Protein AF-A0A0S8ARN7-F1 (afdb_monomer_lite)

Radius of gyration: 15.17 Å; chains: 1; boundin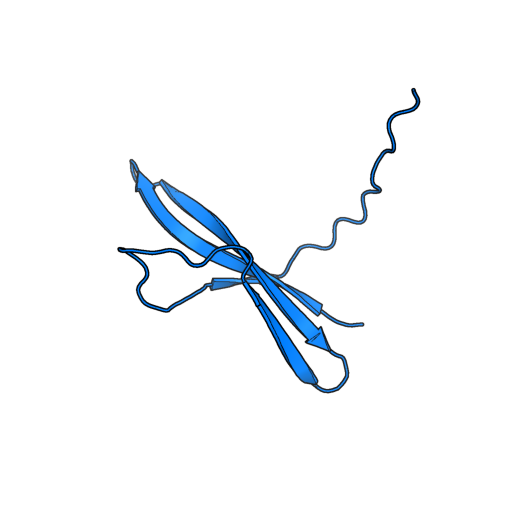g box: 41×32×32 Å

Sequence (67 aa):
MSKIYDLIWKKSETQGKAQWEKVGVLLEKEDGKKSLKLDLVPACTWDGWLVVSERKSSEKKSKEAPY

Secondary structure (DSSP, 8-state):
--EEEEEEEEEEEETTEEEEEEEEEEEE-TTS-EEEEES----SS--S--EEEE---------PPP-

Structure (mmCIF, N/CA/C/O backbone):
data_AF-A0A0S8ARN7-F1
#
_entry.id   AF-A0A0S8ARN7-F1
#
loop_
_atom_site.group_PDB
_atom_site.id
_atom_site.type_symbol
_atom_site.label_atom_id
_atom_site.label_alt_id
_atom_site.label_comp_id
_atom_site.label_asym_id
_atom_site.label_entity_id
_atom_site.label_seq_id
_atom_site.pdbx_PDB_ins_code
_atom_site.Cartn_x
_atom_site.Cartn_y
_atom_site.Cartn_z
_atom_site.occupancy
_atom_site.B_iso_or_equiv
_atom_site.auth_seq_id
_atom_site.auth_comp_id
_atom_site.auth_asym_id
_atom_site.auth_atom_id
_atom_site.pdbx_PDB_model_num
ATOM 1 N N . MET A 1 1 ? -11.956 9.319 16.371 1.00 65.81 1 MET A N 1
ATOM 2 C CA . MET A 1 1 ? -11.880 9.567 14.915 1.00 65.81 1 MET A CA 1
ATOM 3 C C . MET A 1 1 ? -11.153 8.415 14.250 1.00 65.81 1 MET A C 1
ATOM 5 O O . MET A 1 1 ? -10.090 8.035 14.728 1.00 65.81 1 MET A O 1
ATOM 9 N N . SER A 1 2 ? -11.691 7.889 13.149 1.00 77.88 2 SER A N 1
ATOM 10 C CA . SER A 1 2 ? -10.974 6.920 12.307 1.00 77.88 2 SER A CA 1
ATOM 11 C C . SER A 1 2 ? -9.832 7.614 11.553 1.00 77.88 2 SER A C 1
ATOM 13 O O . SER A 1 2 ? -10.021 8.727 11.060 1.00 77.88 2 SER A O 1
ATOM 15 N N . LYS A 1 3 ? -8.658 6.980 11.462 1.00 88.94 3 LYS A N 1
ATOM 16 C CA . LYS A 1 3 ? -7.500 7.515 10.727 1.00 88.94 3 LYS A CA 1
ATOM 17 C C . LYS A 1 3 ? -7.452 6.928 9.324 1.00 88.94 3 LYS A C 1
ATOM 19 O O . LYS A 1 3 ? -7.744 5.750 9.126 1.00 88.94 3 LYS A O 1
ATOM 24 N N . ILE A 1 4 ? -7.082 7.756 8.352 1.00 91.44 4 ILE A N 1
ATOM 25 C CA . ILE A 1 4 ? -6.950 7.349 6.953 1.00 91.44 4 ILE A CA 1
ATOM 26 C C . ILE A 1 4 ? -5.499 7.527 6.538 1.00 91.44 4 ILE A C 1
ATOM 28 O O . ILE A 1 4 ? -4.910 8.592 6.725 1.00 91.44 4 ILE A O 1
ATOM 32 N N . TYR A 1 5 ? -4.957 6.490 5.922 1.00 93.62 5 TYR A N 1
ATOM 33 C CA . TYR A 1 5 ? -3.617 6.477 5.373 1.00 93.62 5 TYR A CA 1
ATOM 34 C C . TYR A 1 5 ? -3.679 6.172 3.881 1.00 93.62 5 TYR A C 1
ATOM 36 O O . TYR A 1 5 ? -4.523 5.396 3.422 1.00 93.62 5 TYR A O 1
ATOM 44 N N . ASP A 1 6 ? -2.769 6.774 3.130 1.00 93.88 6 ASP A N 1
ATOM 45 C CA . ASP A 1 6 ? -2.537 6.426 1.738 1.00 93.88 6 ASP A CA 1
ATOM 46 C C . ASP A 1 6 ? -1.512 5.292 1.665 1.00 93.88 6 ASP A C 1
ATOM 48 O O . ASP A 1 6 ? -0.513 5.286 2.388 1.00 93.88 6 ASP A O 1
ATOM 52 N N . LEU A 1 7 ? -1.772 4.327 0.786 1.00 92.62 7 LEU A N 1
ATOM 53 C CA . LEU A 1 7 ? -0.818 3.283 0.435 1.00 92.62 7 LEU A CA 1
ATOM 54 C C . LEU A 1 7 ? -0.104 3.715 -0.834 1.00 92.62 7 LEU A C 1
ATOM 56 O O . LEU A 1 7 ? -0.749 3.905 -1.869 1.00 92.62 7 LEU A O 1
ATOM 60 N N . ILE A 1 8 ? 1.210 3.883 -0.746 1.00 92.06 8 ILE A N 1
ATOM 61 C CA . ILE A 1 8 ? 2.041 4.317 -1.864 1.00 92.06 8 ILE A CA 1
ATOM 62 C C . ILE A 1 8 ? 3.064 3.245 -2.223 1.00 92.06 8 ILE A C 1
ATOM 64 O O . ILE A 1 8 ? 3.646 2.583 -1.361 1.00 92.06 8 ILE A O 1
ATOM 68 N N . TRP A 1 9 ? 3.282 3.096 -3.520 1.00 90.00 9 TRP A N 1
ATOM 69 C CA . TRP A 1 9 ? 4.269 2.207 -4.107 1.00 90.00 9 TRP A CA 1
ATOM 70 C C . TRP A 1 9 ? 5.299 3.028 -4.885 1.00 90.00 9 TRP A C 1
ATOM 72 O O . TRP A 1 9 ? 4.955 3.997 -5.567 1.00 90.00 9 TRP A O 1
ATOM 82 N N . LYS A 1 10 ? 6.578 2.661 -4.772 1.00 87.19 10 LYS A N 1
ATOM 83 C CA . LYS A 1 10 ? 7.653 3.281 -5.551 1.00 87.19 10 LYS A CA 1
ATOM 84 C C . LYS A 1 10 ? 7.675 2.637 -6.934 1.00 87.19 10 LYS A C 1
ATOM 86 O O . LYS A 1 10 ? 8.200 1.543 -7.102 1.00 87.19 10 LYS A O 1
ATOM 91 N N . LYS A 1 11 ? 7.119 3.334 -7.919 1.00 82.56 11 LYS A N 1
ATOM 92 C CA . LYS A 1 11 ? 6.992 2.840 -9.293 1.00 82.56 11 LYS A CA 1
ATOM 93 C C . LYS A 1 11 ? 8.332 2.776 -10.013 1.00 82.56 11 LYS A C 1
ATOM 95 O O . LYS A 1 11 ? 8.620 1.826 -10.734 1.00 82.56 11 LYS A O 1
ATOM 100 N N . SER A 1 12 ? 9.140 3.815 -9.848 1.00 81.62 12 SER A N 1
ATOM 101 C CA . SER A 1 12 ? 10.436 3.937 -10.506 1.00 81.62 12 SER A CA 1
ATOM 102 C C . SER A 1 12 ? 11.299 4.984 -9.808 1.00 81.62 12 SER A C 1
ATOM 104 O O . SER A 1 12 ? 10.838 5.756 -8.962 1.00 81.62 12 SER A O 1
ATOM 106 N N . GLU A 1 13 ? 12.573 5.023 -10.174 1.00 81.31 13 GLU A N 1
ATOM 107 C CA . GLU A 1 13 ? 13.474 6.113 -9.832 1.00 81.31 13 GLU A CA 1
ATOM 108 C C . GLU A 1 13 ? 14.113 6.616 -11.121 1.00 81.31 13 GLU A C 1
ATOM 110 O O . GLU A 1 13 ? 14.756 5.860 -11.842 1.00 81.31 13 GLU A O 1
ATOM 115 N N . THR A 1 14 ? 13.880 7.881 -11.461 1.00 77.38 14 THR A N 1
ATOM 116 C CA . THR A 1 14 ? 14.427 8.499 -12.674 1.00 77.38 14 THR A CA 1
ATOM 117 C C . THR A 1 14 ? 15.254 9.704 -12.264 1.00 77.38 14 THR A C 1
ATOM 119 O O . THR A 1 14 ? 14.747 10.594 -11.585 1.00 77.38 14 THR A O 1
ATOM 122 N N . GLN A 1 15 ? 16.536 9.728 -12.648 1.00 76.94 15 GLN A N 1
ATOM 123 C CA . GLN A 1 15 ? 17.468 10.823 -12.330 1.00 76.94 15 GLN A CA 1
ATOM 124 C C . GLN A 1 15 ? 17.507 11.178 -10.825 1.00 76.94 15 GLN A C 1
ATOM 126 O O . GLN A 1 15 ? 17.480 12.349 -10.450 1.00 76.94 15 GLN A O 1
ATOM 131 N N . GLY A 1 16 ? 17.508 10.164 -9.950 1.00 80.50 16 GLY A N 1
ATOM 132 C CA . GLY A 1 16 ? 17.536 10.338 -8.489 1.00 80.50 16 GLY A CA 1
ATOM 133 C C . GLY A 1 16 ? 16.222 10.826 -7.865 1.00 80.50 16 GLY A C 1
ATOM 134 O O . GLY A 1 16 ? 16.172 11.100 -6.667 1.00 80.50 16 GLY A O 1
ATOM 135 N N . LYS A 1 17 ? 15.140 10.948 -8.648 1.00 79.88 17 LYS A N 1
ATOM 136 C CA . LYS A 1 17 ? 13.799 11.259 -8.142 1.00 79.88 17 LYS A CA 1
ATOM 137 C C . LYS A 1 17 ? 12.939 10.003 -8.142 1.00 79.88 17 LYS A C 1
ATOM 139 O O . LYS A 1 17 ? 12.653 9.428 -9.194 1.00 79.88 17 LYS A O 1
ATOM 144 N N . ALA A 1 18 ? 12.508 9.598 -6.951 1.00 84.94 18 ALA A N 1
ATOM 145 C CA . ALA A 1 18 ? 11.559 8.509 -6.776 1.00 84.94 18 ALA A CA 1
ATOM 146 C C . ALA A 1 18 ? 10.158 8.943 -7.234 1.00 84.94 18 ALA A C 1
ATOM 148 O O . ALA A 1 18 ? 9.622 9.946 -6.756 1.00 84.94 18 ALA A O 1
ATOM 149 N N . GLN A 1 19 ? 9.565 8.177 -8.147 1.00 84.56 19 GLN A N 1
ATOM 150 C CA . GLN A 1 19 ? 8.164 8.312 -8.523 1.00 84.56 19 GLN A CA 1
ATOM 151 C C . GLN A 1 19 ? 7.324 7.424 -7.609 1.00 84.56 19 GLN A C 1
ATOM 153 O O . GLN A 1 19 ? 7.442 6.197 -7.628 1.00 84.56 19 GLN A O 1
ATOM 158 N N . TRP A 1 20 ? 6.478 8.062 -6.807 1.00 88.06 20 TRP A N 1
ATOM 159 C CA . TRP A 1 20 ? 5.550 7.393 -5.905 1.00 88.06 20 TRP A CA 1
ATOM 160 C C . TRP A 1 20 ? 4.152 7.417 -6.504 1.00 88.06 20 TRP A C 1
ATOM 162 O O . TRP A 1 20 ? 3.672 8.464 -6.935 1.00 88.06 20 TRP A O 1
ATOM 172 N N . GLU A 1 21 ? 3.497 6.266 -6.514 1.00 89.00 21 GLU A N 1
ATOM 173 C CA . GLU A 1 21 ? 2.137 6.100 -7.007 1.00 89.00 21 GLU A CA 1
ATOM 174 C C . GLU A 1 21 ? 1.248 5.650 -5.852 1.00 89.00 21 GLU A C 1
ATOM 176 O O . GLU A 1 21 ? 1.603 4.746 -5.095 1.00 89.00 21 GLU A O 1
ATOM 181 N N . LYS A 1 22 ? 0.091 6.296 -5.687 1.00 91.62 22 LYS A N 1
ATOM 182 C CA . LYS A 1 22 ? -0.909 5.843 -4.722 1.00 91.62 22 LYS A CA 1
ATOM 183 C C . LYS A 1 22 ? -1.635 4.634 -5.302 1.00 91.62 22 LYS A C 1
ATOM 185 O O . LYS A 1 22 ? -2.213 4.724 -6.379 1.00 91.62 22 LYS A O 1
ATOM 190 N N . VAL A 1 23 ? -1.647 3.541 -4.552 1.00 92.88 23 VAL A N 1
ATOM 191 C CA . VAL A 1 23 ? -2.218 2.253 -4.977 1.00 92.88 23 VAL A CA 1
ATOM 192 C C . VAL A 1 23 ? -3.404 1.809 -4.121 1.00 92.88 23 VAL A C 1
ATOM 194 O O . VAL A 1 23 ? -4.095 0.847 -4.453 1.00 92.88 23 VAL A O 1
ATOM 197 N N . GLY A 1 24 ? -3.682 2.519 -3.028 1.00 93.62 24 GLY A N 1
ATOM 198 C CA . GLY A 1 24 ? -4.827 2.221 -2.182 1.00 93.62 24 GLY A CA 1
ATOM 199 C C . GLY A 1 24 ? -4.922 3.099 -0.944 1.00 93.62 24 GLY A C 1
ATOM 200 O O . GLY A 1 24 ? -4.256 4.132 -0.821 1.00 93.62 24 GLY A O 1
ATOM 201 N N . VAL A 1 25 ? -5.763 2.664 -0.013 1.00 94.25 25 VAL A N 1
ATOM 202 C CA . VAL A 1 25 ? -6.003 3.321 1.272 1.00 94.25 25 VAL A CA 1
ATOM 203 C C . VAL A 1 25 ? -6.068 2.303 2.404 1.00 94.25 25 VAL A C 1
ATOM 205 O O . VAL A 1 25 ? -6.574 1.191 2.241 1.00 94.25 25 VAL A O 1
ATOM 208 N N . LEU A 1 26 ? -5.591 2.711 3.573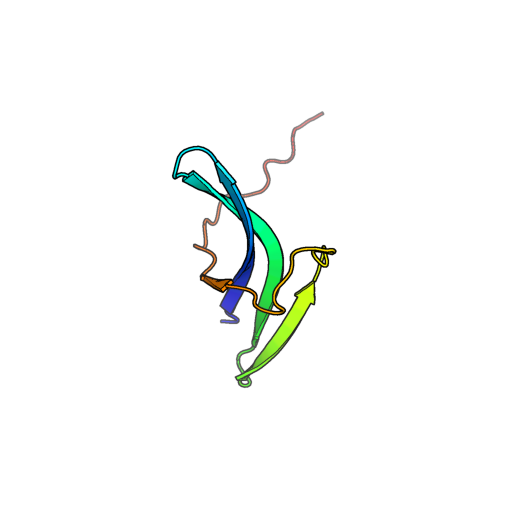 1.00 94.25 26 LEU A N 1
ATOM 209 C CA . LEU A 1 26 ? -5.738 1.986 4.827 1.00 94.25 26 LEU A CA 1
ATOM 210 C C . LEU A 1 26 ? -6.596 2.831 5.770 1.00 94.25 26 LEU A C 1
ATOM 212 O O . LEU A 1 26 ? -6.304 3.999 6.017 1.00 94.25 26 LEU A O 1
ATOM 216 N N . LEU A 1 27 ? -7.663 2.235 6.287 1.00 93.25 27 LEU A N 1
ATOM 217 C CA . LEU A 1 27 ? -8.538 2.822 7.290 1.00 93.25 27 LEU A CA 1
ATOM 218 C C . LEU A 1 27 ? -8.273 2.139 8.629 1.00 93.25 27 LEU A C 1
ATOM 220 O O . LEU A 1 27 ? -8.414 0.921 8.742 1.00 93.25 27 LEU A O 1
ATOM 224 N N . GLU A 1 28 ? -7.942 2.928 9.643 1.00 93.06 28 GLU A N 1
ATOM 225 C CA . GLU A 1 28 ? -7.876 2.481 11.030 1.00 93.06 28 GLU A CA 1
ATOM 226 C C . GLU A 1 28 ? -9.113 2.981 11.774 1.00 93.06 28 GLU A C 1
ATOM 228 O O . GLU A 1 28 ? -9.349 4.188 11.887 1.00 93.06 28 GLU A O 1
ATOM 233 N N . LYS A 1 29 ? -9.934 2.033 12.226 1.00 90.31 29 LYS A N 1
ATOM 234 C CA . LYS A 1 29 ? -11.165 2.290 12.973 1.00 90.31 29 LYS A CA 1
ATOM 235 C C . LYS A 1 29 ? -10.859 2.485 14.456 1.00 90.31 29 LYS A C 1
ATOM 237 O O . LYS A 1 29 ? -9.809 2.092 14.953 1.00 90.31 29 LYS A O 1
ATOM 242 N N . GLU A 1 30 ? -11.813 3.063 15.176 1.00 89.88 30 GLU A N 1
ATOM 243 C CA . GLU A 1 30 ? -11.679 3.336 16.615 1.00 89.88 30 GLU A CA 1
ATOM 244 C C . GLU A 1 30 ? -11.561 2.060 17.461 1.00 89.88 30 GLU A C 1
ATOM 246 O O . GLU A 1 30 ? -10.929 2.080 18.511 1.00 89.88 30 GLU A O 1
ATOM 251 N N . ASP A 1 31 ? -12.105 0.940 16.975 1.00 91.81 31 ASP A N 1
ATOM 252 C CA . ASP A 1 31 ? -11.995 -0.383 17.601 1.00 91.81 31 ASP A CA 1
ATOM 253 C C . ASP A 1 31 ? -10.633 -1.065 17.353 1.00 91.81 31 ASP A C 1
ATOM 255 O O . ASP A 1 31 ? -10.463 -2.246 17.654 1.00 91.81 31 ASP A O 1
ATOM 259 N N . GLY A 1 32 ? -9.668 -0.344 16.771 1.00 89.44 32 GLY A N 1
ATOM 260 C CA . GLY A 1 32 ? -8.333 -0.839 16.439 1.00 89.44 32 GLY A CA 1
ATOM 261 C C . GLY A 1 32 ? -8.283 -1.718 15.188 1.00 89.44 32 GLY A C 1
ATOM 262 O O . GLY A 1 32 ? -7.197 -2.131 14.771 1.00 89.44 32 GLY A O 1
ATOM 263 N N . LYS A 1 33 ? -9.426 -2.006 14.546 1.00 93.81 33 LYS A N 1
ATOM 264 C CA . LYS A 1 33 ? -9.437 -2.785 13.305 1.00 93.81 33 LYS A CA 1
ATOM 265 C C . LYS A 1 33 ? -8.896 -1.959 12.149 1.00 93.81 33 LYS A 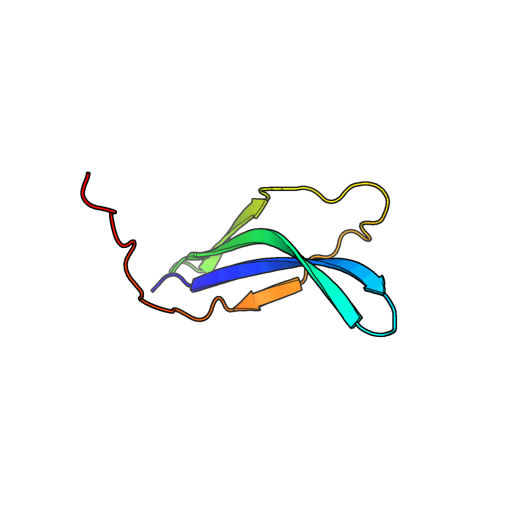C 1
ATOM 267 O O . LYS A 1 33 ? -9.235 -0.788 11.965 1.00 93.81 33 LYS A O 1
ATOM 272 N N . LYS A 1 34 ? -8.112 -2.627 11.310 1.00 94.25 34 LYS A N 1
ATOM 273 C CA . LYS A 1 34 ? -7.540 -2.067 10.089 1.00 94.25 34 LYS A CA 1
ATOM 274 C C . LYS A 1 34 ? -8.233 -2.675 8.879 1.00 94.25 34 LYS A C 1
ATOM 276 O O . LYS A 1 34 ? -8.399 -3.888 8.792 1.00 94.25 34 LYS A O 1
ATOM 281 N N . SER A 1 35 ? -8.669 -1.830 7.956 1.00 93.50 35 SER A N 1
ATOM 282 C CA . SER A 1 35 ? -9.255 -2.239 6.680 1.00 93.50 35 SER A CA 1
ATOM 283 C C . SER A 1 35 ? -8.443 -1.627 5.553 1.00 93.50 35 SER A C 1
ATOM 285 O O . SER A 1 35 ? -8.186 -0.427 5.555 1.00 93.50 35 SER A O 1
ATOM 287 N N . LEU A 1 36 ? -8.032 -2.452 4.599 1.00 92.25 36 LEU A N 1
ATOM 288 C CA . LEU A 1 36 ? -7.198 -2.047 3.478 1.00 92.25 36 LEU A CA 1
ATOM 289 C C . LEU A 1 36 ? -7.988 -2.213 2.183 1.00 92.25 36 LEU A C 1
ATOM 291 O O . LEU A 1 36 ? -8.611 -3.249 1.961 1.00 92.25 36 LEU A O 1
ATOM 295 N N . LYS A 1 37 ? -7.960 -1.182 1.340 1.00 93.31 37 LYS A N 1
ATOM 296 C CA . LYS A 1 37 ? -8.506 -1.216 -0.015 1.00 93.31 37 LYS A CA 1
ATOM 297 C C . LYS A 1 37 ? -7.371 -0.940 -0.990 1.00 93.31 37 LYS A C 1
ATOM 299 O O . LYS A 1 37 ? -6.729 0.103 -0.891 1.00 93.31 37 LYS A O 1
ATOM 304 N N . LEU A 1 38 ? -7.150 -1.859 -1.923 1.00 91.81 38 LEU A N 1
ATOM 305 C CA . LEU A 1 38 ? -6.251 -1.662 -3.058 1.00 91.81 38 LEU A CA 1
ATOM 306 C C . LEU A 1 38 ? -7.093 -1.248 -4.259 1.00 91.81 38 LEU A C 1
ATOM 308 O O . LEU A 1 38 ? -8.038 -1.946 -4.619 1.00 91.81 38 LEU A O 1
ATOM 312 N N . ASP A 1 39 ? -6.769 -0.097 -4.836 1.00 89.00 39 ASP A N 1
ATOM 313 C CA . ASP A 1 39 ? -7.371 0.375 -6.085 1.00 89.00 39 ASP A CA 1
ATOM 314 C C . ASP A 1 39 ? -6.581 -0.159 -7.291 1.00 89.00 39 ASP A C 1
ATOM 316 O O . ASP A 1 39 ? -7.151 -0.435 -8.343 1.00 89.00 39 ASP A O 1
ATOM 320 N N . LEU A 1 40 ? -5.269 -0.345 -7.113 1.00 85.69 40 LEU A N 1
ATOM 321 C CA . LEU A 1 40 ? -4.357 -0.912 -8.096 1.00 85.69 40 LEU A CA 1
ATOM 322 C C . LEU A 1 40 ? -3.401 -1.876 -7.392 1.00 85.69 40 LEU A C 1
ATOM 324 O O . LEU A 1 40 ? -2.869 -1.564 -6.330 1.00 85.69 40 LEU A O 1
ATOM 328 N N . VAL A 1 41 ? -3.148 -3.032 -8.000 1.00 84.44 41 VAL A N 1
ATOM 329 C CA . VAL A 1 41 ? -2.059 -3.917 -7.578 1.00 84.44 41 VAL A CA 1
ATOM 330 C C . VAL A 1 41 ? -0.908 -3.725 -8.564 1.00 84.44 41 VAL A C 1
ATOM 332 O O . VAL A 1 41 ? -1.078 -4.055 -9.740 1.00 84.44 41 VAL A O 1
ATOM 335 N N . PRO A 1 42 ? 0.239 -3.167 -8.141 1.00 77.50 42 PRO A N 1
ATOM 336 C CA . PRO A 1 42 ? 1.381 -3.034 -9.029 1.00 77.50 42 PRO A CA 1
ATOM 337 C C . PRO A 1 42 ? 1.895 -4.426 -9.416 1.00 77.50 42 PRO A C 1
ATOM 339 O O . PRO A 1 42 ? 2.220 -5.249 -8.562 1.00 77.50 42 PRO A O 1
ATOM 342 N N . ALA A 1 43 ? 1.920 -4.707 -10.717 1.00 73.12 43 ALA A N 1
ATOM 343 C CA . ALA A 1 43 ? 2.390 -5.973 -11.269 1.00 73.12 43 ALA A CA 1
ATOM 344 C C . ALA A 1 43 ? 3.847 -5.858 -11.757 1.00 73.12 43 ALA A C 1
ATOM 346 O O . ALA A 1 43 ? 4.338 -4.765 -12.038 1.00 73.12 43 ALA A O 1
ATOM 347 N N . CYS A 1 44 ? 4.524 -7.002 -11.884 1.00 71.50 44 CYS A N 1
ATOM 348 C CA . CYS A 1 44 ? 5.880 -7.185 -12.431 1.00 71.50 44 CYS A CA 1
ATOM 349 C C . CYS A 1 44 ? 7.060 -6.741 -11.546 1.00 71.50 44 CYS A C 1
ATOM 351 O O . CYS A 1 44 ? 7.994 -7.521 -11.394 1.00 71.50 44 CYS A O 1
ATOM 353 N N . THR A 1 45 ? 7.048 -5.540 -10.964 1.00 73.69 45 THR A N 1
ATOM 354 C CA . THR A 1 45 ? 8.187 -4.996 -10.180 1.00 73.69 45 THR A CA 1
ATOM 355 C C . THR A 1 45 ? 7.852 -4.718 -8.716 1.00 73.69 45 THR A C 1
ATOM 357 O O . THR A 1 45 ? 8.597 -4.031 -8.017 1.00 73.69 45 THR A O 1
ATOM 360 N N . TRP A 1 46 ? 6.727 -5.242 -8.238 1.00 80.94 46 TRP A N 1
ATOM 361 C CA . TRP A 1 46 ? 6.336 -5.109 -6.845 1.00 80.94 46 TRP A CA 1
ATOM 362 C C . TRP A 1 46 ? 7.026 -6.166 -5.980 1.00 80.94 46 TRP A C 1
ATOM 364 O O . TRP A 1 46 ? 6.916 -7.363 -6.230 1.00 80.94 46 TRP A O 1
ATOM 374 N N . ASP A 1 47 ? 7.718 -5.705 -4.944 1.00 82.75 47 ASP A N 1
ATOM 375 C CA . ASP A 1 47 ? 8.424 -6.509 -3.942 1.00 82.75 47 ASP A CA 1
ATOM 376 C C . ASP A 1 47 ? 7.509 -7.003 -2.804 1.00 82.75 47 ASP A C 1
ATOM 378 O O . ASP A 1 47 ? 7.979 -7.599 -1.836 1.00 82.75 47 ASP A O 1
ATOM 382 N N . GLY A 1 48 ? 6.201 -6.753 -2.912 1.00 84.81 48 GLY A N 1
ATOM 383 C CA . GLY A 1 48 ? 5.201 -7.112 -1.909 1.00 84.81 48 GLY A CA 1
ATOM 384 C C . GLY A 1 48 ? 5.020 -6.075 -0.798 1.00 84.81 48 GLY A C 1
ATOM 385 O O . GLY A 1 48 ? 4.142 -6.252 0.046 1.00 84.81 48 GLY A O 1
ATOM 386 N N . TRP A 1 49 ? 5.782 -4.975 -0.802 1.00 88.06 49 TRP A N 1
ATOM 387 C CA . TRP A 1 49 ? 5.695 -3.940 0.227 1.00 88.06 49 TRP A CA 1
ATOM 388 C C . TRP A 1 49 ? 4.992 -2.677 -0.267 1.00 88.06 49 TRP A C 1
ATOM 390 O O . TRP A 1 49 ? 5.160 -2.235 -1.402 1.00 88.06 49 TRP A O 1
ATOM 400 N N . LEU A 1 50 ? 4.183 -2.083 0.612 1.00 90.19 50 LEU A N 1
ATOM 401 C CA . LEU A 1 50 ? 3.539 -0.786 0.409 1.00 90.19 50 LEU A CA 1
ATOM 402 C C . LEU A 1 50 ? 3.908 0.133 1.564 1.00 90.19 50 LEU A C 1
ATOM 404 O O . LEU A 1 50 ? 3.898 -0.277 2.725 1.00 90.19 50 LEU A O 1
ATOM 408 N N . VAL A 1 51 ? 4.201 1.389 1.248 1.00 91.25 51 VAL A N 1
ATOM 409 C CA . VAL A 1 51 ? 4.476 2.399 2.266 1.00 91.25 51 VAL A CA 1
ATOM 410 C C . VAL A 1 51 ? 3.154 3.016 2.704 1.00 91.25 51 VAL A C 1
ATOM 412 O O . VAL A 1 51 ? 2.336 3.425 1.880 1.00 91.25 51 VAL A O 1
ATOM 415 N N . VAL A 1 52 ? 2.950 3.081 4.016 1.00 93.19 52 VAL A N 1
ATOM 416 C CA . VAL A 1 52 ? 1.790 3.725 4.634 1.00 93.19 52 VAL A CA 1
ATOM 417 C C . VAL A 1 52 ? 2.153 5.175 4.929 1.00 93.19 52 VAL A C 1
ATOM 419 O O . VAL A 1 52 ? 3.108 5.440 5.657 1.00 93.19 52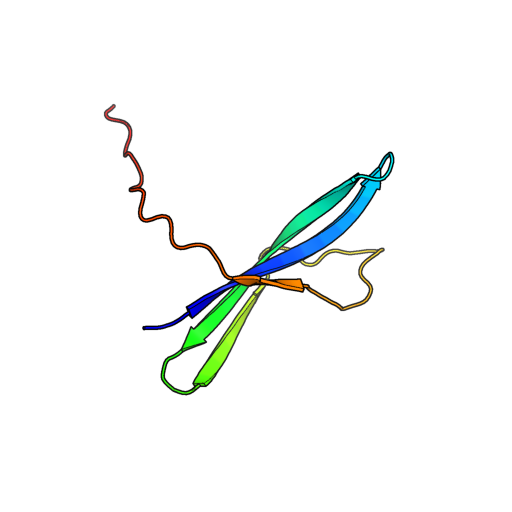 VAL A O 1
ATOM 422 N N . SER A 1 53 ? 1.397 6.118 4.374 1.00 92.25 53 SER A N 1
ATOM 423 C CA . SER A 1 53 ? 1.589 7.549 4.608 1.00 92.25 53 SER A CA 1
ATOM 424 C C . SER A 1 53 ? 0.346 8.151 5.249 1.00 92.25 53 SER A C 1
ATOM 426 O O . SER A 1 53 ? -0.770 7.928 4.779 1.00 92.25 53 SER A O 1
ATOM 428 N N . GLU A 1 54 ? 0.517 8.906 6.335 1.00 89.50 54 GLU A N 1
ATOM 429 C CA . GLU A 1 54 ? -0.594 9.632 6.949 1.00 89.50 54 GLU A CA 1
ATOM 430 C C . GLU A 1 54 ? -1.176 10.633 5.960 1.00 89.50 54 GLU A C 1
ATOM 432 O O . GLU A 1 54 ? -0.493 11.537 5.463 1.00 89.50 54 GLU A O 1
ATOM 437 N N . ARG A 1 55 ? -2.472 10.487 5.684 1.00 82.38 55 ARG A N 1
ATOM 438 C CA . ARG A 1 55 ? -3.162 11.428 4.822 1.00 82.38 55 ARG A CA 1
ATOM 439 C C . ARG A 1 55 ? -3.348 12.721 5.602 1.00 82.38 55 ARG A C 1
ATOM 441 O O . ARG A 1 55 ? -4.164 12.786 6.519 1.00 82.38 55 ARG A O 1
ATOM 448 N N . LYS A 1 56 ? -2.601 13.767 5.233 1.00 69.81 56 LYS A N 1
ATOM 449 C CA . LYS A 1 56 ? -2.829 15.114 5.771 1.00 69.81 56 LYS A CA 1
ATOM 450 C C . LYS A 1 56 ? -4.273 15.501 5.463 1.00 69.81 56 LYS A C 1
ATOM 452 O O . LYS A 1 56 ? -4.658 15.607 4.300 1.00 69.81 56 LYS A O 1
ATOM 457 N N . SER A 1 57 ? -5.067 15.681 6.509 1.00 51.72 57 SER A N 1
ATOM 458 C CA . SER A 1 57 ? -6.451 16.132 6.442 1.00 51.72 57 SER A CA 1
ATOM 459 C C . SER A 1 57 ? -6.495 17.576 5.944 1.00 51.72 57 SER A C 1
ATOM 461 O O . SER A 1 57 ? -6.542 18.520 6.727 1.00 51.72 57 SER A O 1
ATOM 463 N N . SER A 1 58 ? -6.448 17.774 4.629 1.00 48.47 58 SER A N 1
ATOM 464 C CA . SER A 1 58 ? -6.936 19.007 4.030 1.00 48.47 58 SER A CA 1
ATOM 465 C C . SER A 1 58 ? -8.451 18.889 3.895 1.00 48.47 58 SER A C 1
ATOM 467 O O . SER A 1 58 ? -8.977 18.366 2.916 1.00 48.47 58 SER A O 1
ATOM 469 N N . GLU A 1 59 ? -9.177 19.402 4.887 1.00 46.03 59 GLU A N 1
ATOM 470 C CA . GLU A 1 59 ? -10.551 19.850 4.676 1.00 46.03 59 GLU A CA 1
ATOM 471 C C . GLU A 1 59 ? -10.547 20.945 3.599 1.00 46.03 59 GLU A C 1
ATOM 473 O O . GLU A 1 59 ? -10.440 22.133 3.891 1.00 46.03 59 GLU A O 1
ATOM 478 N N . LYS A 1 60 ? -10.629 20.568 2.320 1.00 43.62 60 LYS A N 1
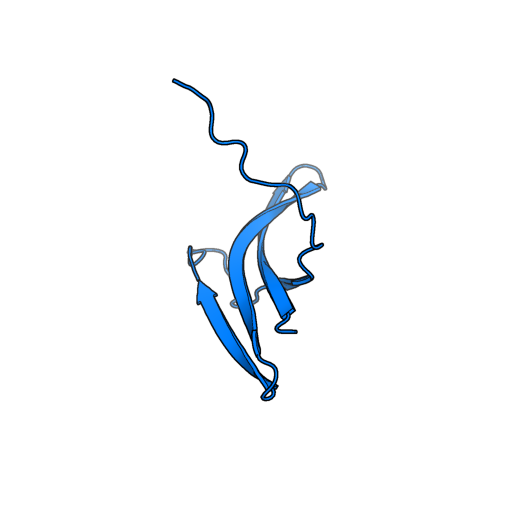ATOM 479 C CA . LYS A 1 60 ? -11.018 21.480 1.239 1.00 43.62 60 LYS A CA 1
ATOM 480 C C . LYS A 1 60 ? -11.997 20.779 0.306 1.00 43.62 60 LYS A C 1
ATOM 482 O O . LYS A 1 60 ? -11.613 20.107 -0.644 1.00 43.62 60 LYS A O 1
ATOM 487 N N . LYS A 1 61 ? -13.268 20.968 0.679 1.00 39.62 61 LYS A N 1
ATOM 488 C CA . LYS A 1 61 ? -14.507 20.962 -0.111 1.00 39.62 61 LYS A CA 1
ATOM 489 C C . LYS A 1 61 ? -14.295 20.719 -1.607 1.00 39.62 61 LYS A C 1
ATOM 491 O O . LYS A 1 61 ? -13.706 21.552 -2.296 1.00 39.62 61 LYS A O 1
ATOM 496 N N . SER A 1 62 ? -14.881 19.634 -2.098 1.00 40.22 62 SER A N 1
ATOM 497 C CA . SER A 1 62 ? -15.371 19.529 -3.469 1.00 40.22 62 SER A CA 1
ATOM 498 C C . SER A 1 62 ? -16.092 20.831 -3.831 1.00 40.22 62 SER A C 1
ATOM 500 O O . SER A 1 62 ? -17.149 21.138 -3.286 1.00 40.22 62 SER A O 1
ATOM 502 N N . LYS A 1 63 ? -15.487 21.641 -4.704 1.00 40.12 63 LYS A N 1
ATOM 503 C CA . LYS A 1 63 ? -16.235 22.656 -5.440 1.00 40.12 63 LYS A CA 1
ATOM 504 C C . LYS A 1 63 ? -17.010 21.900 -6.512 1.00 40.12 63 LYS A C 1
ATOM 506 O O . LYS A 1 63 ? -16.428 21.509 -7.519 1.00 40.12 63 LYS A O 1
ATOM 511 N N . GLU A 1 64 ? -18.291 21.657 -6.256 1.00 43.97 64 GLU A N 1
ATOM 512 C CA . GLU A 1 64 ? -19.271 21.473 -7.325 1.00 43.97 64 GLU A CA 1
ATOM 513 C C . 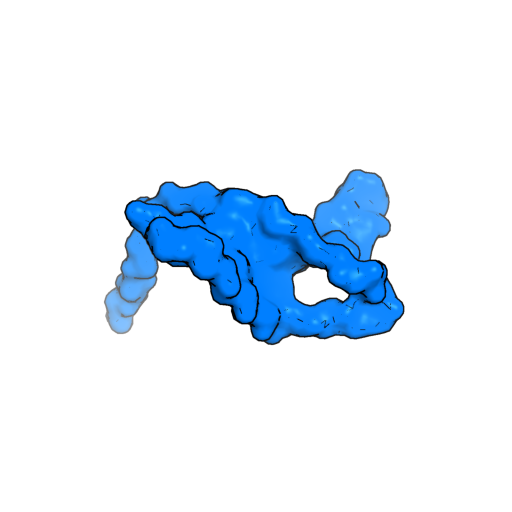GLU A 1 64 ? -19.140 22.671 -8.271 1.00 43.97 64 GLU A C 1
ATOM 515 O O . GLU A 1 64 ? -19.215 23.827 -7.844 1.00 43.97 64 GLU A O 1
ATOM 520 N N . ALA A 1 65 ? -18.836 22.399 -9.537 1.00 40.91 65 ALA A N 1
ATOM 521 C CA . ALA A 1 65 ? -18.891 23.405 -10.581 1.00 40.91 65 ALA A CA 1
ATOM 522 C C . ALA A 1 65 ? -20.375 23.704 -10.856 1.00 40.91 65 ALA A C 1
ATOM 524 O O . ALA A 1 65 ? -21.116 22.759 -11.130 1.00 40.91 65 ALA A O 1
ATOM 525 N N . PRO A 1 66 ? -20.844 24.961 -10.755 1.00 57.38 66 PRO A N 1
ATOM 526 C CA . PRO A 1 66 ? -22.152 25.304 -11.289 1.00 57.38 66 PRO A CA 1
ATOM 527 C C . PRO A 1 66 ? -22.120 25.176 -12.820 1.00 57.38 66 PRO A C 1
ATOM 529 O O . PRO A 1 66 ? -21.110 25.511 -13.443 1.00 57.38 66 PRO A O 1
ATOM 532 N N . TYR A 1 67 ? -23.218 24.629 -13.349 1.00 52.47 67 TYR A N 1
ATOM 533 C CA . TYR A 1 67 ? -23.531 24.403 -14.764 1.00 52.47 67 TYR A CA 1
ATOM 534 C C . TYR A 1 67 ? -23.264 25.615 -15.660 1.00 52.47 67 TYR A C 1
ATOM 536 O O . TYR A 1 67 ? -23.568 26.749 -15.222 1.00 52.47 67 TYR A O 1
#

pLDDT: mean 79.97, std 16.62, range [39.62, 94.25]

Foldseek 3Di:
DKFKWFWWDQPDADPNDTDIDTQWMWIQDPVRDIDTDGPHDDPDPDPPDTDIGGDDDDPDDDPDDDD